Protein AF-A0A949Y575-F1 (afdb_monomer_lite)

Sequence (72 aa):
MYAISGRQIVAEAVPESNWIPVLTRGGASESYANQIRELYVAHNAGRIDVEPGGEVRLGTTELRRAFGPLCR

Structure (mmCIF, N/CA/C/O backbone):
data_AF-A0A949Y575-F1
#
_entry.id   AF-A0A949Y575-F1
#
loop_
_atom_site.group_PDB
_atom_site.id
_atom_site.type_symbol
_atom_site.label_atom_id
_atom_site.label_alt_id
_atom_site.label_comp_id
_atom_site.label_asym_id
_atom_site.label_entity_id
_atom_site.label_seq_id
_atom_site.pdbx_PDB_ins_code
_atom_site.Cartn_x
_atom_site.Cartn_y
_atom_site.Cartn_z
_atom_site.occupancy
_atom_site.B_iso_or_equiv
_atom_site.auth_seq_id
_atom_site.auth_comp_id
_atom_site.auth_asym_id
_atom_site.auth_atom_id
_atom_site.pdbx_PDB_model_num
ATOM 1 N N . MET A 1 1 ? -18.862 -11.778 8.825 1.00 45.97 1 MET A N 1
ATOM 2 C CA . MET A 1 1 ? -17.661 -11.173 9.440 1.00 45.97 1 MET A CA 1
ATOM 3 C C . MET A 1 1 ? -17.927 -9.679 9.558 1.00 45.97 1 MET A C 1
ATOM 5 O O . MET A 1 1 ? -18.131 -9.050 8.531 1.00 45.97 1 MET A O 1
ATOM 9 N N . TYR A 1 2 ? -18.080 -9.140 10.770 1.00 53.56 2 TYR A N 1
ATOM 10 C CA . TYR A 1 2 ? -18.457 -7.731 10.955 1.00 53.56 2 TYR A CA 1
ATOM 11 C C . TYR A 1 2 ? -17.280 -6.807 10.617 1.00 53.56 2 TYR A C 1
ATOM 13 O O . TYR A 1 2 ? -16.147 -7.079 11.018 1.00 53.56 2 TYR A O 1
ATOM 21 N N . ALA A 1 3 ? -17.548 -5.740 9.862 1.00 76.44 3 ALA A N 1
ATOM 22 C CA . ALA A 1 3 ? -16.553 -4.732 9.516 1.00 76.44 3 ALA A CA 1
ATOM 23 C C . ALA A 1 3 ? -16.073 -4.005 10.782 1.00 76.44 3 ALA A C 1
ATOM 25 O O . ALA A 1 3 ? -16.886 -3.532 11.572 1.00 76.44 3 ALA A O 1
ATOM 26 N N . ILE A 1 4 ? -14.753 -3.897 10.963 1.00 88.06 4 ILE A N 1
ATOM 27 C CA . ILE A 1 4 ? -14.132 -3.249 12.135 1.00 88.06 4 ILE A CA 1
ATOM 28 C C . ILE A 1 4 ? -14.484 -1.758 12.200 1.00 88.06 4 ILE A C 1
ATOM 30 O O . ILE A 1 4 ? -14.581 -1.200 13.282 1.00 88.06 4 ILE A O 1
ATOM 34 N N . SER A 1 5 ? -14.727 -1.134 11.048 1.00 87.25 5 SER A N 1
ATOM 35 C CA . SER A 1 5 ? -15.107 0.273 10.919 1.00 87.25 5 SER A CA 1
ATOM 36 C C . SER A 1 5 ? -16.573 0.572 11.243 1.00 87.25 5 SER A C 1
ATOM 38 O O . SER A 1 5 ? -16.959 1.736 11.199 1.00 87.25 5 SER A O 1
ATOM 40 N N . GLY A 1 6 ? -17.426 -0.446 11.422 1.00 88.62 6 GLY A N 1
ATOM 41 C CA . GLY A 1 6 ? -18.884 -0.265 11.496 1.00 88.62 6 GLY A CA 1
ATOM 42 C C . GLY A 1 6 ? -19.521 0.322 10.223 1.00 88.62 6 GLY A C 1
ATOM 43 O O . GLY A 1 6 ? -20.721 0.586 10.200 1.00 88.62 6 GLY A O 1
ATOM 44 N N . ARG A 1 7 ? -18.740 0.523 9.152 1.00 88.31 7 ARG A N 1
ATOM 45 C CA . ARG A 1 7 ? -19.152 1.136 7.883 1.00 88.31 7 ARG A CA 1
ATOM 46 C C . ARG A 1 7 ? -18.890 0.176 6.730 1.00 88.31 7 ARG A C 1
ATOM 48 O O . ARG A 1 7 ? -17.898 -0.551 6.732 1.00 88.31 7 ARG A O 1
ATOM 55 N N . GLN A 1 8 ? -19.745 0.218 5.713 1.00 90.81 8 GLN A N 1
ATOM 56 C CA . GLN A 1 8 ? -19.488 -0.496 4.467 1.00 90.81 8 GLN A CA 1
ATOM 57 C C . GLN A 1 8 ? -18.297 0.147 3.743 1.00 90.81 8 GLN A C 1
ATOM 59 O O . GLN A 1 8 ? -18.307 1.345 3.461 1.00 90.81 8 GLN A O 1
ATOM 64 N N . ILE A 1 9 ? -17.274 -0.658 3.462 1.00 87.62 9 ILE A N 1
ATOM 65 C CA . ILE A 1 9 ? -16.094 -0.280 2.681 1.00 87.62 9 ILE A CA 1
ATOM 66 C C . ILE A 1 9 ? -15.985 -1.295 1.546 1.00 87.62 9 ILE A C 1
ATOM 68 O O . ILE A 1 9 ? -15.958 -2.499 1.803 1.00 87.62 9 ILE A O 1
ATOM 72 N N . VAL A 1 10 ? -15.957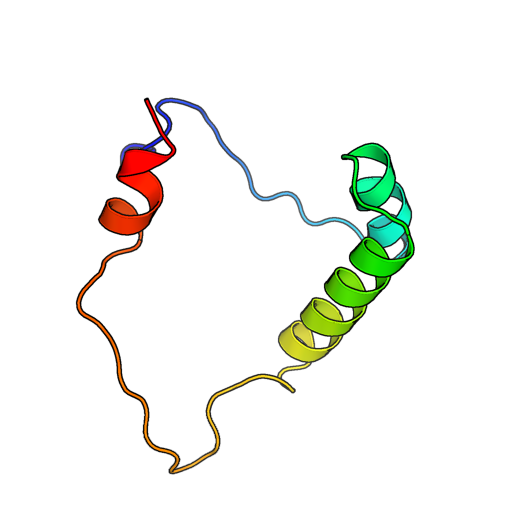 -0.811 0.307 1.00 91.81 10 VAL A N 1
ATOM 73 C CA . VAL A 1 10 ? -15.854 -1.631 -0.906 1.00 91.81 10 VAL A CA 1
ATOM 74 C C . VAL A 1 10 ? -14.541 -1.290 -1.600 1.00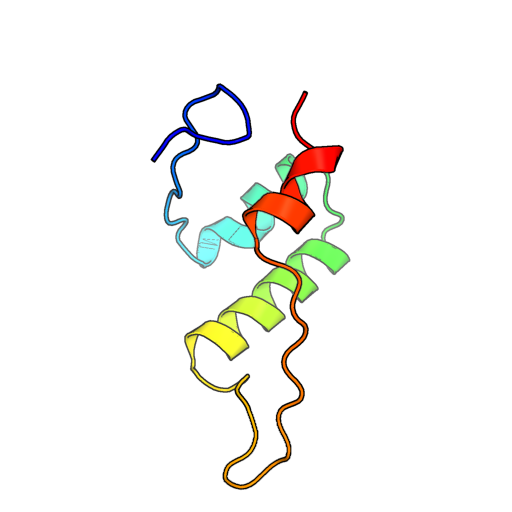 91.81 10 VAL A C 1
ATOM 76 O O . VAL A 1 10 ? -14.181 -0.118 -1.705 1.00 91.81 10 VAL A O 1
ATOM 79 N N . ALA A 1 11 ? -13.809 -2.316 -2.031 1.00 90.56 11 ALA A N 1
ATOM 80 C CA . ALA A 1 11 ? -12.618 -2.140 -2.847 1.00 90.56 11 ALA A CA 1
ATOM 81 C C . ALA A 1 11 ? -13.042 -1.948 -4.307 1.00 90.56 11 ALA A C 1
ATOM 83 O O . ALA A 1 11 ? -13.533 -2.882 -4.936 1.00 90.56 11 ALA A O 1
ATOM 84 N N . GLU A 1 12 ? -12.855 -0.738 -4.826 1.00 92.00 12 GLU A N 1
ATOM 85 C CA . GLU A 1 12 ? -13.161 -0.392 -6.214 1.00 92.00 12 GLU A CA 1
ATOM 86 C C . GLU A 1 12 ? -11.884 -0.409 -7.055 1.00 92.00 12 GLU A C 1
ATOM 88 O O . GLU A 1 12 ? -10.904 0.276 -6.742 1.00 92.00 12 GLU A O 1
ATOM 93 N N . ALA A 1 13 ? -11.891 -1.188 -8.136 1.00 92.44 13 ALA A N 1
ATOM 94 C CA . ALA A 1 13 ? -10.763 -1.258 -9.053 1.00 92.44 13 ALA A CA 1
ATOM 95 C C . ALA A 1 13 ? -10.715 0.002 -9.929 1.00 92.44 13 ALA A C 1
ATOM 97 O O . ALA A 1 13 ? -11.588 0.244 -10.761 1.00 92.44 13 ALA A O 1
ATOM 98 N N . VAL A 1 14 ? -9.663 0.801 -9.764 1.00 93.75 14 VAL A N 1
ATOM 99 C CA . VAL A 1 14 ? -9.420 1.994 -10.583 1.00 93.75 14 VAL A CA 1
ATOM 100 C C . VAL A 1 14 ? -8.501 1.614 -11.753 1.00 93.75 14 VAL A C 1
ATOM 102 O O . VAL A 1 14 ? -7.473 0.980 -11.508 1.00 93.75 14 VAL A O 1
ATOM 105 N N . PRO A 1 15 ? -8.794 2.011 -13.008 1.00 95.06 15 PRO A N 1
ATOM 106 C CA . PRO A 1 15 ? -7.851 1.849 -14.117 1.00 95.06 15 PRO A CA 1
ATOM 107 C C . PRO A 1 15 ? -6.516 2.538 -13.811 1.00 95.06 15 PRO A C 1
ATOM 109 O O . PRO A 1 15 ? -6.524 3.665 -13.318 1.00 95.06 15 PRO A O 1
ATOM 112 N N . GLU A 1 16 ? -5.379 1.910 -14.128 1.00 93.62 16 GLU A N 1
ATOM 113 C CA . GLU A 1 16 ? -4.044 2.451 -13.797 1.00 93.62 16 GLU A CA 1
ATOM 114 C C . GLU A 1 16 ? -3.841 3.885 -14.315 1.00 93.62 16 GLU A C 1
ATOM 116 O O . GLU A 1 16 ? -3.312 4.740 -13.604 1.00 93.62 16 GLU A O 1
ATOM 121 N N . SER A 1 17 ? -4.354 4.184 -15.516 1.00 95.25 17 SER A N 1
ATOM 122 C CA . SER A 1 17 ? -4.314 5.526 -16.120 1.00 95.25 17 SER A CA 1
ATOM 123 C C . SER A 1 17 ? -4.938 6.613 -15.238 1.00 95.25 17 SER A C 1
ATOM 125 O O . SER A 1 17 ? -4.626 7.792 -15.389 1.00 95.25 17 SER A O 1
ATOM 127 N N . ASN A 1 18 ? -5.814 6.225 -14.311 1.00 97.38 18 ASN A N 1
ATOM 128 C CA . ASN A 1 18 ? -6.547 7.122 -13.429 1.00 97.38 18 ASN A CA 1
ATOM 129 C C . ASN A 1 18 ? -5.962 7.182 -12.011 1.00 97.38 18 ASN A C 1
ATOM 131 O O . ASN A 1 18 ? -6.464 7.958 -11.195 1.00 97.38 18 ASN A O 1
ATOM 135 N N . TRP A 1 19 ? -4.909 6.421 -11.696 1.00 97.19 19 TRP A N 1
ATOM 136 C CA . TRP A 1 19 ? -4.349 6.373 -10.342 1.00 97.19 19 TRP A CA 1
ATOM 137 C C . TRP A 1 19 ? -3.765 7.712 -9.902 1.00 97.19 19 TRP A C 1
ATOM 139 O O . TRP A 1 19 ? -4.128 8.206 -8.836 1.00 97.19 19 TRP A O 1
ATOM 149 N N . ILE A 1 20 ? -2.928 8.343 -10.734 1.00 98.31 20 ILE A N 1
ATOM 150 C CA . ILE A 1 20 ? -2.314 9.634 -10.387 1.00 98.31 20 ILE A CA 1
ATOM 151 C C . ILE A 1 20 ? -3.383 10.713 -10.140 1.00 98.31 20 ILE A C 1
ATOM 153 O O . ILE A 1 20 ? -3.368 11.303 -9.059 1.00 98.31 20 ILE A O 1
ATOM 157 N N . PRO A 1 21 ? -4.369 10.937 -11.037 1.00 97.94 21 PRO A N 1
ATOM 158 C CA . PRO A 1 21 ? -5.437 11.903 -10.778 1.00 97.94 21 PRO A CA 1
ATOM 159 C C . PRO A 1 21 ? -6.282 11.604 -9.531 1.00 97.94 21 PRO A C 1
ATOM 161 O O . PRO A 1 21 ? -6.744 12.532 -8.870 1.00 97.94 21 PRO A O 1
ATOM 164 N N . VAL A 1 22 ? -6.546 10.331 -9.217 1.00 97.50 22 VAL A N 1
ATOM 165 C CA . VAL A 1 22 ? -7.340 9.953 -8.033 1.00 97.50 22 VAL A CA 1
ATOM 166 C C . VAL A 1 22 ? -6.565 10.227 -6.746 1.00 97.50 22 VAL A C 1
ATOM 168 O O . VAL A 1 22 ? -7.116 10.828 -5.824 1.00 97.50 22 VAL A O 1
ATOM 171 N N . LEU A 1 23 ? -5.292 9.838 -6.695 1.00 97.56 23 LEU A N 1
ATOM 172 C CA . LEU A 1 23 ? -4.444 10.010 -5.516 1.00 97.56 23 LEU A CA 1
ATOM 173 C C . LEU A 1 23 ? -4.189 11.490 -5.210 1.00 97.56 23 LEU A C 1
ATOM 175 O O . LEU A 1 23 ? -4.294 11.900 -4.053 1.00 97.56 23 LEU A O 1
ATOM 179 N N . THR A 1 24 ? -3.919 12.308 -6.230 1.00 98.31 24 THR A N 1
ATOM 180 C CA . THR A 1 24 ? -3.682 13.748 -6.033 1.00 98.31 24 THR A CA 1
ATOM 181 C C . THR A 1 24 ? -4.940 14.485 -5.582 1.00 98.31 24 THR A C 1
ATOM 183 O O . THR A 1 24 ? -4.872 15.290 -4.655 1.00 98.31 24 THR A O 1
ATOM 186 N N . ARG A 1 25 ? -6.120 14.150 -6.128 1.00 97.88 25 ARG A N 1
ATOM 187 C CA . ARG A 1 25 ? -7.406 14.661 -5.606 1.00 97.88 25 ARG A CA 1
ATOM 188 C C . ARG A 1 25 ? -7.677 14.234 -4.162 1.00 97.88 25 ARG A C 1
ATOM 190 O O . ARG A 1 25 ? -8.360 14.955 -3.443 1.00 97.88 25 ARG A O 1
ATOM 197 N N . GLY A 1 26 ? -7.142 13.089 -3.741 1.00 95.94 26 GLY A N 1
ATOM 198 C CA . GLY A 1 26 ? -7.179 12.611 -2.357 1.00 95.94 26 GLY A CA 1
ATOM 199 C C . GLY A 1 26 ? -6.18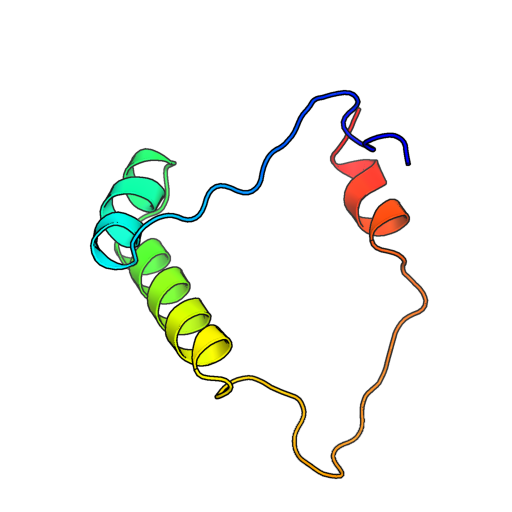5 13.301 -1.414 1.00 95.94 26 GLY A C 1
ATOM 200 O O . GLY A 1 26 ? -6.169 12.979 -0.229 1.00 95.94 26 GLY A O 1
ATOM 201 N N . GLY A 1 27 ? -5.368 14.235 -1.914 1.00 98.00 27 GLY A N 1
ATOM 202 C CA . GLY A 1 27 ? -4.412 15.011 -1.119 1.00 98.00 27 GLY A CA 1
ATOM 203 C C . GLY A 1 27 ? -2.965 14.514 -1.176 1.00 98.00 27 GLY A C 1
ATOM 204 O O . GLY A 1 27 ? -2.117 15.069 -0.479 1.00 98.00 27 GLY A O 1
ATOM 205 N N . ALA A 1 28 ? -2.648 13.502 -1.990 1.00 98.00 28 ALA A N 1
ATOM 206 C CA . ALA A 1 28 ? -1.257 13.123 -2.229 1.00 98.00 28 ALA A CA 1
ATOM 207 C C . ALA A 1 28 ? -0.537 14.184 -3.080 1.00 98.00 28 ALA A C 1
ATOM 209 O O . ALA A 1 28 ? -1.118 14.753 -4.005 1.00 98.00 28 ALA A O 1
ATOM 210 N N . SER A 1 29 ? 0.757 14.404 -2.827 1.00 98.50 29 SER A N 1
ATOM 211 C CA . SER A 1 29 ? 1.593 15.099 -3.807 1.00 98.50 29 SER A CA 1
ATOM 212 C C . SER A 1 29 ? 1.725 14.251 -5.072 1.00 98.50 29 SER A C 1
ATOM 214 O O . SER A 1 29 ? 1.629 13.023 -5.030 1.00 98.50 29 SER A O 1
ATOM 216 N N . GLU A 1 30 ? 2.005 14.888 -6.205 1.00 98.06 30 GLU A N 1
ATOM 217 C CA . GLU A 1 30 ? 2.252 14.170 -7.459 1.00 98.06 30 GLU A CA 1
ATOM 218 C C . GLU A 1 30 ? 3.447 13.211 -7.346 1.00 98.06 30 GLU A C 1
ATOM 220 O O . GLU A 1 30 ? 3.378 12.068 -7.795 1.00 98.06 30 GLU A O 1
ATOM 225 N N . SER A 1 31 ? 4.519 13.634 -6.668 1.00 98.44 31 SER A N 1
ATOM 226 C CA . SER A 1 31 ? 5.680 12.777 -6.402 1.00 98.44 31 SER A CA 1
ATOM 227 C C . SER A 1 31 ? 5.310 11.525 -5.605 1.00 98.44 31 SER A C 1
ATOM 229 O O . SER A 1 31 ? 5.781 10.435 -5.924 1.00 98.44 31 SER A O 1
ATOM 231 N N . TYR A 1 32 ? 4.437 11.656 -4.603 1.00 98.44 32 TYR A N 1
ATOM 232 C CA . TYR A 1 32 ? 4.002 10.526 -3.791 1.00 98.44 32 TYR A CA 1
ATOM 233 C C . TYR A 1 32 ? 3.023 9.622 -4.547 1.00 98.44 32 TYR A C 1
ATOM 235 O O . TYR A 1 32 ? 3.136 8.400 -4.484 1.00 98.44 32 TYR A O 1
ATOM 243 N N . ALA A 1 33 ? 2.116 10.203 -5.334 1.00 98.38 33 ALA A N 1
ATOM 244 C CA . ALA A 1 33 ? 1.219 9.444 -6.199 1.00 98.38 33 ALA A CA 1
ATOM 245 C C . ALA A 1 33 ? 1.993 8.581 -7.214 1.00 98.38 33 ALA A C 1
ATOM 247 O O . ALA A 1 33 ? 1.636 7.421 -7.425 1.00 98.38 33 ALA A O 1
ATOM 248 N N . A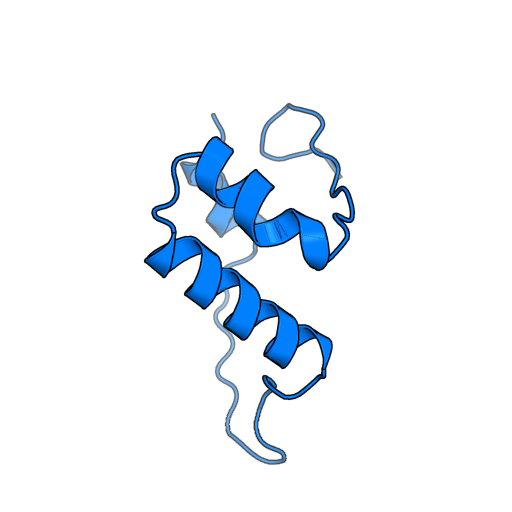SN A 1 34 ? 3.074 9.113 -7.796 1.00 98.12 34 ASN A N 1
ATOM 249 C CA . ASN A 1 34 ? 3.940 8.358 -8.705 1.00 98.12 34 ASN A CA 1
ATOM 250 C C . ASN A 1 34 ? 4.629 7.181 -8.003 1.00 98.12 34 ASN A C 1
ATOM 252 O O . ASN A 1 34 ? 4.594 6.071 -8.529 1.00 98.12 34 ASN A O 1
ATOM 256 N N . GLN A 1 35 ? 5.146 7.379 -6.786 1.00 98.00 35 GLN A N 1
ATOM 257 C CA . GLN A 1 35 ? 5.726 6.282 -5.997 1.00 98.00 35 GLN A CA 1
ATOM 258 C C . GLN A 1 35 ? 4.702 5.178 -5.701 1.00 98.00 35 GLN A C 1
ATOM 260 O O . GLN A 1 35 ? 5.006 3.997 -5.858 1.00 98.00 35 GLN A O 1
ATOM 265 N N . ILE A 1 36 ? 3.473 5.545 -5.313 1.00 97.00 36 ILE A N 1
ATOM 266 C CA . ILE A 1 36 ? 2.391 4.574 -5.088 1.00 97.00 36 ILE A CA 1
ATOM 267 C C . ILE A 1 36 ? 2.105 3.797 -6.377 1.00 97.00 36 ILE A C 1
ATOM 269 O O . ILE A 1 36 ? 2.009 2.570 -6.342 1.00 97.00 36 ILE A O 1
ATOM 273 N N . ARG A 1 37 ? 1.995 4.484 -7.519 1.00 96.56 37 ARG A N 1
ATOM 274 C CA . ARG A 1 37 ? 1.750 3.828 -8.807 1.00 96.56 37 ARG A CA 1
ATOM 275 C C . ARG A 1 37 ? 2.850 2.829 -9.148 1.00 96.56 37 ARG A C 1
ATOM 277 O O . ARG A 1 37 ? 2.534 1.684 -9.454 1.00 96.56 37 ARG A O 1
ATOM 284 N N . GLU A 1 38 ? 4.110 3.240 -9.091 1.00 96.69 38 GLU A N 1
ATOM 285 C CA . GLU A 1 38 ? 5.250 2.375 -9.416 1.00 96.69 38 GLU A CA 1
ATOM 286 C C . GLU A 1 38 ? 5.292 1.133 -8.519 1.00 96.69 38 GLU A C 1
ATOM 288 O O . GLU A 1 38 ? 5.446 0.016 -9.023 1.00 96.69 38 GLU A O 1
ATOM 293 N N . LEU A 1 39 ? 5.064 1.313 -7.213 1.00 96.31 39 LEU A N 1
ATOM 294 C CA . LEU A 1 39 ? 4.994 0.223 -6.242 1.00 96.31 39 LEU A CA 1
ATOM 295 C C . LEU A 1 39 ? 3.913 -0.799 -6.615 1.00 96.31 39 LEU A C 1
ATOM 297 O O . LEU A 1 39 ? 4.192 -1.996 -6.697 1.00 96.31 39 LEU A O 1
ATOM 301 N N . TYR A 1 40 ? 2.685 -0.339 -6.860 1.00 94.75 40 TYR A N 1
ATOM 302 C CA . TYR A 1 40 ? 1.568 -1.237 -7.152 1.00 94.75 40 TYR A CA 1
ATOM 303 C C . TYR A 1 40 ? 1.649 -1.852 -8.553 1.00 94.75 40 TYR A C 1
ATOM 305 O O . TYR A 1 40 ? 1.251 -3.001 -8.720 1.00 94.75 40 TYR A O 1
ATOM 313 N N . VAL A 1 41 ? 2.214 -1.161 -9.548 1.00 95.19 41 VAL A N 1
ATOM 314 C CA . VAL A 1 41 ? 2.509 -1.759 -10.864 1.00 95.19 41 VAL A CA 1
ATOM 315 C C . VAL A 1 41 ? 3.512 -2.905 -10.720 1.00 95.19 41 VAL A C 1
ATOM 317 O O . VAL A 1 41 ? 3.308 -3.976 -11.292 1.00 95.19 41 VAL A O 1
ATOM 320 N N . ALA A 1 42 ? 4.576 -2.718 -9.935 1.00 95.62 42 ALA A N 1
ATOM 321 C CA . ALA A 1 42 ? 5.558 -3.770 -9.687 1.00 95.62 42 ALA A CA 1
ATOM 322 C C . ALA A 1 42 ? 4.959 -4.947 -8.900 1.00 95.62 42 ALA A C 1
ATOM 324 O O . ALA A 1 42 ? 5.153 -6.099 -9.289 1.00 95.62 42 ALA A O 1
ATOM 325 N N . HIS A 1 43 ? 4.195 -4.665 -7.842 1.00 93.44 43 HIS A N 1
ATOM 326 C CA . HIS A 1 43 ? 3.516 -5.686 -7.043 1.00 93.44 43 HIS A CA 1
ATOM 327 C C . HIS A 1 43 ? 2.512 -6.499 -7.872 1.00 93.44 43 HIS A C 1
ATOM 329 O O . HIS A 1 43 ? 2.584 -7.724 -7.887 1.00 93.44 43 HIS A O 1
ATOM 335 N N . ASN A 1 44 ? 1.639 -5.834 -8.636 1.00 91.69 44 ASN A N 1
ATOM 336 C CA . ASN A 1 44 ? 0.638 -6.501 -9.475 1.00 91.69 44 ASN A CA 1
ATOM 337 C C . ASN A 1 44 ? 1.271 -7.327 -10.605 1.00 91.69 44 ASN A C 1
ATOM 339 O O . ASN A 1 44 ? 0.676 -8.294 -11.071 1.00 91.69 44 ASN A O 1
ATOM 343 N N . ALA A 1 45 ? 2.483 -6.967 -11.037 1.00 94.56 45 ALA A N 1
ATOM 344 C CA . ALA A 1 45 ? 3.278 -7.749 -11.980 1.00 94.56 45 ALA A CA 1
ATOM 345 C C . ALA A 1 45 ? 4.056 -8.908 -11.317 1.00 94.56 45 ALA A C 1
ATOM 347 O O . ALA A 1 45 ? 4.881 -9.531 -11.985 1.00 94.56 45 ALA A O 1
ATOM 348 N N . GLY A 1 46 ? 3.851 -9.171 -10.020 1.00 92.56 46 GLY A N 1
ATOM 349 C CA . GLY A 1 46 ? 4.541 -10.223 -9.266 1.00 92.56 46 GLY A CA 1
ATOM 350 C C . GLY A 1 46 ? 6.029 -9.952 -9.032 1.00 92.56 46 GLY A C 1
ATOM 351 O O . GLY A 1 46 ? 6.783 -10.871 -8.734 1.00 92.56 46 GLY A O 1
ATOM 352 N N . ARG A 1 47 ? 6.486 -8.704 -9.197 1.00 92.19 47 ARG A N 1
ATOM 353 C CA . ARG A 1 47 ? 7.906 -8.332 -9.034 1.00 92.19 47 ARG A CA 1
ATOM 354 C C . ARG A 1 47 ? 8.286 -8.051 -7.583 1.00 92.19 47 ARG A C 1
ATOM 356 O O . ARG A 1 47 ? 9.464 -7.882 -7.289 1.00 92.19 47 ARG A O 1
ATOM 363 N N . ILE A 1 48 ? 7.292 -7.943 -6.706 1.00 89.12 48 ILE A N 1
ATOM 364 C CA . ILE A 1 48 ? 7.466 -7.763 -5.269 1.00 89.12 48 ILE A CA 1
ATOM 365 C C . ILE A 1 48 ? 6.804 -8.954 -4.599 1.00 89.12 48 ILE A C 1
ATOM 367 O O . ILE A 1 48 ? 5.581 -8.987 -4.455 1.00 89.12 48 ILE A O 1
ATOM 371 N N . ASP A 1 49 ? 7.636 -9.908 -4.212 1.00 86.38 49 ASP A N 1
ATOM 372 C CA . ASP A 1 49 ? 7.266 -11.067 -3.417 1.00 86.38 49 ASP A CA 1
ATOM 373 C C . ASP A 1 49 ? 8.466 -11.470 -2.545 1.00 86.38 49 ASP A C 1
ATOM 375 O O . ASP A 1 49 ? 9.550 -10.879 -2.629 1.00 86.38 49 ASP A O 1
ATOM 379 N N . VAL A 1 50 ? 8.270 -12.466 -1.692 1.00 86.12 50 VAL A N 1
ATOM 380 C CA . VAL A 1 50 ? 9.341 -13.123 -0.951 1.00 86.12 50 VAL A CA 1
ATOM 381 C C . VAL A 1 50 ? 10.301 -13.796 -1.935 1.00 86.12 50 VAL A C 1
ATOM 383 O O . VAL A 1 50 ? 9.888 -14.526 -2.834 1.00 86.12 50 VAL A O 1
ATOM 386 N N . GLU A 1 51 ? 11.601 -13.584 -1.733 1.00 86.25 51 GLU A N 1
ATOM 387 C CA . GLU A 1 51 ? 12.639 -14.275 -2.495 1.00 86.25 51 GLU A CA 1
ATOM 388 C C . GLU A 1 51 ? 12.510 -15.807 -2.345 1.00 86.25 51 GLU A C 1
ATOM 390 O O . GLU A 1 51 ? 12.362 -16.299 -1.222 1.00 86.25 51 GLU A O 1
ATOM 395 N N . PRO A 1 52 ? 12.597 -16.597 -3.433 1.00 87.25 52 PRO A N 1
ATOM 396 C CA . PRO A 1 52 ? 12.551 -18.053 -3.342 1.00 87.25 52 PRO A CA 1
ATOM 397 C C . PRO A 1 52 ? 13.631 -18.613 -2.403 1.00 87.25 52 PRO A C 1
ATOM 399 O O . PRO A 1 52 ? 14.822 -18.428 -2.628 1.00 87.25 52 PRO A O 1
ATOM 402 N N . GLY A 1 53 ? 13.214 -19.323 -1.350 1.00 89.81 53 GLY A N 1
ATOM 403 C CA . GLY A 1 53 ? 14.125 -19.852 -0.324 1.00 89.81 53 GLY A CA 1
ATOM 404 C C . GLY A 1 53 ? 14.609 -18.816 0.699 1.00 89.81 53 GLY A C 1
ATOM 405 O O . GLY A 1 53 ? 15.380 -19.164 1.592 1.00 89.81 53 GLY A O 1
ATOM 406 N N . GLY A 1 54 ? 14.143 -17.570 0.595 1.00 87.69 54 GLY A N 1
ATOM 407 C CA . GLY A 1 54 ? 14.388 -16.516 1.568 1.00 87.69 54 GLY A CA 1
ATOM 408 C C . GLY A 1 54 ? 13.679 -16.767 2.900 1.00 87.69 54 GLY A C 1
ATOM 409 O O . GLY A 1 54 ? 12.705 -17.517 3.002 1.00 87.69 54 GLY A O 1
ATOM 410 N N . GLU A 1 55 ? 14.172 -16.121 3.954 1.00 91.19 55 GLU A N 1
ATOM 411 C CA . GLU A 1 55 ? 13.578 -16.228 5.283 1.00 91.19 55 GLU A CA 1
ATOM 412 C C . GLU A 1 55 ? 12.358 -15.307 5.415 1.00 91.19 55 GLU A C 1
ATOM 414 O O . GLU A 1 55 ? 12.461 -14.087 5.278 1.00 91.19 55 GLU A O 1
ATOM 419 N N . VAL A 1 56 ? 11.206 -15.882 5.767 1.00 90.81 56 VAL A N 1
ATOM 420 C CA . VAL A 1 56 ? 9.990 -15.126 6.090 1.00 90.81 56 VAL A CA 1
ATOM 421 C C . VAL A 1 56 ? 9.755 -15.159 7.591 1.00 90.81 56 VAL A C 1
ATOM 423 O O . VAL A 1 56 ? 9.543 -16.219 8.178 1.00 90.81 56 VAL A O 1
ATOM 426 N N . ARG A 1 57 ? 9.729 -13.980 8.216 1.00 88.38 57 ARG A N 1
ATOM 427 C CA . ARG A 1 57 ? 9.303 -13.821 9.611 1.00 88.38 57 ARG A CA 1
ATOM 428 C C . ARG A 1 57 ? 7.888 -13.264 9.640 1.00 88.38 57 ARG A C 1
ATOM 430 O O . ARG A 1 57 ? 7.671 -12.095 9.332 1.00 88.38 57 ARG A O 1
ATOM 437 N N . LEU A 1 58 ? 6.931 -14.098 10.028 1.00 87.06 58 LEU A N 1
ATOM 438 C CA . LEU A 1 58 ? 5.546 -13.683 10.223 1.00 87.06 58 LEU A CA 1
ATOM 439 C C . LEU A 1 58 ? 5.330 -13.296 11.690 1.00 87.06 58 LEU A C 1
ATOM 441 O O . LEU A 1 58 ? 5.666 -14.053 12.599 1.00 87.06 58 LEU A O 1
ATOM 445 N N . GLY A 1 59 ? 4.782 -12.104 11.922 1.00 89.00 59 GLY A N 1
ATOM 446 C CA . GLY A 1 59 ? 4.307 -11.700 13.246 1.00 89.00 59 GLY A CA 1
ATOM 447 C C . GLY A 1 59 ? 2.946 -12.322 13.579 1.00 89.00 59 GLY A C 1
ATOM 448 O O . GLY A 1 59 ? 2.267 -12.854 12.709 1.00 89.00 59 GLY A O 1
ATOM 449 N N . THR A 1 60 ? 2.508 -12.199 14.834 1.00 93.62 60 THR A N 1
ATOM 450 C CA . THR A 1 60 ? 1.194 -12.690 15.308 1.00 93.62 60 THR A CA 1
ATOM 451 C C . THR A 1 60 ? 0.085 -11.630 15.251 1.00 93.62 60 THR A C 1
ATOM 453 O O . THR A 1 60 ? -1.010 -11.823 15.780 1.00 93.62 60 THR A O 1
ATOM 456 N N . THR A 1 61 ? 0.361 -10.460 14.667 1.00 93.25 61 THR A N 1
ATOM 457 C CA . THR A 1 61 ? -0.611 -9.365 14.599 1.00 93.25 61 THR A CA 1
ATOM 458 C C . THR A 1 61 ? -1.576 -9.583 13.442 1.00 93.25 61 THR A C 1
ATOM 460 O O . THR A 1 61 ? -1.263 -9.297 12.292 1.00 93.25 61 THR A O 1
ATOM 463 N N . GLU A 1 62 ? -2.787 -10.011 13.778 1.00 91.06 62 GLU A N 1
ATOM 464 C CA . GLU A 1 62 ? -3.902 -10.106 12.837 1.00 91.06 62 GLU A CA 1
ATOM 465 C C . GLU A 1 62 ? -4.314 -8.738 12.273 1.00 91.06 62 GLU A C 1
ATOM 467 O O . GLU A 1 62 ? -4.311 -7.732 12.996 1.00 91.06 62 GLU A O 1
ATOM 472 N N . LEU A 1 63 ? -4.806 -8.709 11.024 1.00 88.94 63 LEU A N 1
ATOM 473 C CA . LEU A 1 63 ? -5.350 -7.493 10.391 1.00 88.94 63 LEU A CA 1
ATOM 474 C C . LEU A 1 63 ? -6.390 -6.808 11.285 1.00 88.94 63 LEU A C 1
ATOM 476 O O . LEU A 1 63 ? -6.393 -5.586 11.424 1.00 88.94 63 LEU A O 1
ATOM 480 N N . ARG A 1 64 ? -7.236 -7.590 11.971 1.00 89.62 64 ARG A N 1
ATOM 481 C CA . ARG A 1 64 ? -8.238 -7.037 12.888 1.00 89.62 64 ARG A CA 1
ATOM 482 C C . ARG A 1 64 ? -7.629 -6.228 14.026 1.00 89.62 64 ARG A C 1
ATOM 484 O O . ARG A 1 64 ? -8.162 -5.181 14.390 1.00 89.62 64 ARG A O 1
ATOM 491 N N . ARG A 1 65 ? -6.522 -6.712 14.584 1.00 91.75 65 ARG A N 1
ATOM 492 C CA . ARG A 1 65 ? -5.801 -6.033 15.661 1.00 91.75 65 ARG A CA 1
ATOM 493 C C . ARG A 1 65 ? -5.086 -4.788 15.138 1.00 91.75 65 ARG A C 1
ATOM 495 O O . ARG A 1 65 ? -5.085 -3.779 15.834 1.00 91.75 65 ARG A O 1
ATOM 502 N N . ALA A 1 66 ? -4.544 -4.843 13.921 1.00 92.00 66 ALA A N 1
ATOM 503 C CA . ALA A 1 66 ? -3.892 -3.705 13.276 1.00 92.00 66 ALA A CA 1
ATOM 504 C C . ALA A 1 66 ? -4.866 -2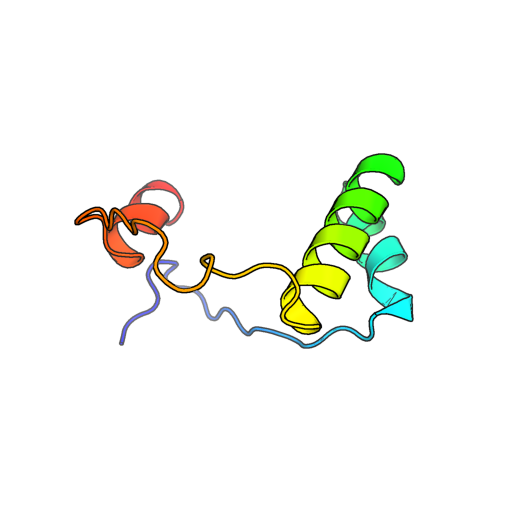.550 12.969 1.00 92.00 66 ALA A C 1
ATOM 506 O O . ALA A 1 66 ? -4.537 -1.394 13.219 1.00 92.00 66 ALA A O 1
ATOM 507 N N . PHE A 1 67 ? -6.076 -2.850 12.480 1.00 91.12 67 PHE A N 1
ATOM 508 C CA . PHE A 1 67 ? -7.078 -1.825 12.148 1.00 91.12 67 PHE A CA 1
ATOM 509 C C . PHE A 1 67 ? -7.879 -1.308 13.349 1.00 91.12 67 PHE A C 1
ATOM 511 O O . PHE A 1 67 ? -8.461 -0.229 13.258 1.00 91.12 67 PHE A O 1
ATOM 518 N N . GLY A 1 68 ? -7.903 -2.039 14.469 1.00 92.12 68 GLY A N 1
ATOM 519 C CA . GLY A 1 68 ? -8.663 -1.675 15.671 1.00 92.12 68 GLY A CA 1
ATOM 520 C C . GLY A 1 68 ? -8.460 -0.223 16.137 1.00 92.12 68 GLY A C 1
ATOM 521 O O . GLY A 1 68 ? -9.447 0.475 16.314 1.00 92.12 68 GLY A O 1
ATOM 522 N N . PRO A 1 69 ? -7.221 0.286 16.269 1.00 92.50 69 PRO A N 1
ATOM 523 C CA . PRO A 1 69 ? -6.977 1.674 16.679 1.00 92.50 69 PRO A CA 1
ATOM 524 C C . PRO A 1 69 ? -7.457 2.751 15.688 1.00 92.50 69 PRO A C 1
ATOM 526 O O . PRO A 1 69 ? -7.595 3.911 16.072 1.00 92.50 69 PRO A O 1
ATOM 529 N N . LEU A 1 70 ? -7.678 2.396 14.417 1.00 90.50 70 LEU A N 1
ATOM 530 C CA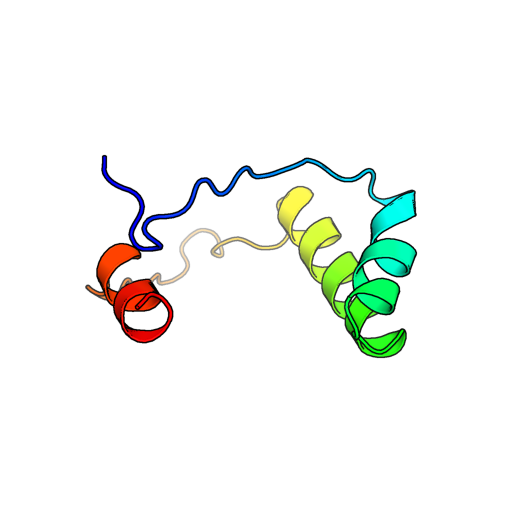 . LEU A 1 70 ? -8.084 3.329 13.355 1.00 90.50 70 LEU A CA 1
ATOM 531 C C . LEU A 1 70 ? -9.605 3.420 13.193 1.00 90.50 70 LEU A C 1
ATOM 533 O O . LEU A 1 70 ? -10.112 4.348 12.566 1.00 90.50 70 LEU A O 1
ATOM 537 N N . CYS A 1 71 ? -10.328 2.449 13.739 1.00 86.25 71 CYS A N 1
ATOM 538 C CA . CYS A 1 71 ? -11.770 2.331 13.635 1.00 86.25 71 CYS A CA 1
ATOM 539 C C . CYS A 1 71 ? -12.376 2.570 15.020 1.00 86.25 71 CYS A C 1
ATOM 541 O O . CYS A 1 71 ? -12.071 1.839 15.958 1.00 86.25 71 CYS A O 1
ATOM 543 N N . ARG A 1 72 ? -13.196 3.614 15.150 1.00 71.00 72 ARG A N 1
ATOM 544 C CA . ARG A 1 72 ? -13.955 3.904 16.372 1.00 71.00 72 ARG A CA 1
ATOM 545 C C . ARG A 1 72 ? -15.382 3.415 16.225 1.00 71.00 72 ARG A C 1
ATOM 547 O O . ARG A 1 72 ? -15.913 3.571 15.103 1.00 71.00 72 ARG A O 1
#

pLDDT: mean 91.28, std 8.64, range [45.97, 98.5]

Secondary structure (DSSP, 8-state):
---TTSS--------GGGHHHHHHHTT--HHHHHHHHHHHHHHHTT-SSPPTT------S--HHHHHGGG--

Radius of gyration: 16.07 Å; chains: 1; bounding box: 34×35×33 Å

Foldseek 3Di:
DQDLQNDDDDDDDDDLVCQLVVVVVVPDDSVVSVVVSVVVVCVVVVNDDADVVHDDDDDPQDPSNVCNVVHD